Protein AF-A0A2X2VBT8-F1 (afdb_monomer_lite)

Foldseek 3Di:
DDDDDDDDDDDDDDDDADKDKDWDADPVRHADDFQWFKAAPVRHTQFTQHPRNITIHGHPVPGHDIDTD

Sequence (69 aa):
MPAHATVSDLDFNVLNTRRVMLKIKQQDGSWLPKGTSVVDEKGNYLVSAVDSGRVFISNIDETPTLYSV

InterPro domains:
  IPR025949 PapC-like, C-terminal domain [PF13953] (21-67)
  IPR043142 PapC-like, C-terminal domain superfamily [G3DSA:2.60.40.2070] (18-68)

Structure (mmCIF, N/CA/C/O backbone):
data_AF-A0A2X2VBT8-F1
#
_entry.id   AF-A0A2X2VBT8-F1
#
loop_
_atom_site.group_PDB
_atom_site.id
_atom_site.type_symbol
_atom_site.label_atom_id
_atom_site.label_alt_id
_atom_site.label_comp_id
_atom_site.label_asym_id
_atom_site.label_entity_id
_atom_site.label_seq_id
_atom_site.pdbx_PDB_ins_code
_atom_site.Cartn_x
_atom_site.Cartn_y
_atom_site.Cartn_z
_atom_site.occupancy
_atom_site.B_iso_or_equiv
_atom_site.auth_seq_id
_atom_site.auth_comp_id
_atom_site.auth_asym_id
_atom_site.auth_atom_id
_atom_site.pdbx_PDB_model_num
ATOM 1 N N . MET A 1 1 ? 38.988 3.591 -48.282 1.00 50.00 1 MET A N 1
ATOM 2 C CA . MET A 1 1 ? 37.703 2.959 -47.893 1.00 50.00 1 MET A CA 1
ATOM 3 C C . MET A 1 1 ? 37.937 1.455 -47.822 1.00 50.00 1 MET A C 1
ATOM 5 O O . MET A 1 1 ? 38.640 1.005 -48.720 1.00 50.00 1 MET A O 1
ATOM 9 N N . PRO A 1 2 ? 37.421 0.685 -46.840 1.00 55.72 2 PRO A N 1
ATOM 10 C CA . PRO A 1 2 ? 36.321 0.988 -45.911 1.00 55.72 2 PRO A CA 1
ATOM 11 C C . PRO A 1 2 ? 36.637 0.740 -44.411 1.00 55.72 2 PRO A C 1
ATOM 13 O O . PRO A 1 2 ? 37.653 0.149 -44.060 1.00 55.72 2 PRO A O 1
ATOM 16 N N . ALA A 1 3 ? 35.741 1.204 -43.535 1.00 71.19 3 ALA A N 1
ATOM 17 C CA . ALA A 1 3 ? 35.673 0.864 -42.112 1.00 71.19 3 ALA A CA 1
ATOM 18 C C . ALA A 1 3 ? 34.582 -0.202 -41.923 1.00 71.19 3 ALA A C 1
ATOM 20 O O . ALA A 1 3 ? 33.460 0.025 -42.369 1.00 71.19 3 ALA A O 1
ATOM 21 N N . HIS A 1 4 ? 34.878 -1.340 -41.288 1.00 64.75 4 HIS A N 1
ATOM 22 C CA . HIS A 1 4 ? 33.865 -2.354 -40.977 1.00 64.75 4 HIS A CA 1
ATOM 23 C C . HIS A 1 4 ? 34.155 -3.064 -39.652 1.00 64.75 4 HIS A C 1
ATOM 25 O O . HIS A 1 4 ? 35.288 -3.449 -39.385 1.00 64.75 4 HIS A O 1
ATOM 31 N N . ALA A 1 5 ? 33.071 -3.269 -38.898 1.00 60.81 5 ALA A N 1
ATOM 32 C CA . ALA A 1 5 ? 32.939 -4.040 -37.662 1.00 60.81 5 ALA A CA 1
ATOM 33 C C . ALA A 1 5 ? 33.461 -3.380 -36.371 1.00 60.81 5 ALA A C 1
ATOM 35 O O . ALA A 1 5 ? 34.422 -3.833 -35.758 1.00 60.81 5 ALA A O 1
ATOM 36 N N . THR A 1 6 ? 32.731 -2.373 -35.887 1.00 72.38 6 THR A N 1
ATOM 37 C CA . THR A 1 6 ? 32.641 -2.117 -34.442 1.00 72.38 6 THR A CA 1
ATOM 38 C C . THR A 1 6 ? 31.244 -2.528 -33.990 1.00 72.38 6 THR A C 1
ATOM 40 O O . THR A 1 6 ? 30.256 -1.987 -34.480 1.00 72.38 6 THR A O 1
ATOM 43 N N . VAL A 1 7 ? 31.169 -3.508 -33.092 1.00 75.38 7 VAL A N 1
ATOM 44 C CA . VAL A 1 7 ? 29.971 -3.796 -32.295 1.00 75.38 7 VAL A CA 1
ATOM 45 C C . VAL A 1 7 ? 30.184 -3.111 -30.952 1.00 75.38 7 VAL A C 1
ATOM 47 O O . VAL A 1 7 ? 31.279 -3.180 -30.397 1.00 75.38 7 VAL A O 1
ATOM 50 N N . SER A 1 8 ? 29.173 -2.399 -30.467 1.00 77.31 8 SER A N 1
ATOM 51 C CA . SER A 1 8 ? 29.200 -1.777 -29.146 1.00 77.31 8 SER A CA 1
ATOM 52 C C . SER A 1 8 ? 28.369 -2.621 -28.191 1.00 77.31 8 SER A C 1
ATOM 54 O O . SER A 1 8 ? 27.187 -2.843 -28.453 1.00 77.31 8 SER A O 1
ATOM 56 N N . ASP A 1 9 ? 28.983 -3.073 -27.102 1.00 81.19 9 ASP A N 1
ATOM 57 C CA . ASP A 1 9 ? 28.268 -3.676 -25.981 1.00 81.19 9 ASP A CA 1
ATOM 58 C C . ASP A 1 9 ? 27.565 -2.582 -25.171 1.00 81.19 9 ASP A C 1
ATOM 60 O O . ASP A 1 9 ? 28.140 -1.531 -24.874 1.00 81.19 9 ASP A O 1
ATOM 64 N N . LEU A 1 10 ? 26.293 -2.821 -24.852 1.00 84.06 10 LEU A N 1
ATOM 65 C CA . LEU A 1 10 ? 25.469 -1.936 -24.042 1.00 84.06 10 LEU A CA 1
ATOM 66 C C . LEU A 1 10 ? 24.789 -2.758 -22.954 1.00 84.06 10 LEU A C 1
ATOM 68 O O . LEU A 1 10 ? 23.864 -3.525 -23.223 1.00 84.06 10 LEU A O 1
ATOM 72 N N . ASP A 1 11 ? 25.248 -2.561 -21.726 1.00 84.75 11 ASP A N 1
ATOM 73 C CA . ASP A 1 11 ? 24.673 -3.199 -20.554 1.00 84.75 11 ASP A CA 1
ATOM 74 C C . ASP A 1 11 ? 23.466 -2.409 -20.048 1.00 84.75 11 ASP A C 1
ATOM 76 O O . ASP A 1 11 ? 23.535 -1.201 -19.801 1.00 84.75 11 ASP A O 1
ATOM 80 N N . PHE A 1 12 ? 22.353 -3.111 -19.841 1.00 83.69 12 PHE A N 1
ATOM 81 C CA . PHE A 1 12 ? 21.173 -2.561 -19.187 1.00 83.69 12 PHE A CA 1
ATOM 82 C C . PHE A 1 12 ? 20.947 -3.260 -17.852 1.00 83.69 12 PHE A C 1
ATOM 84 O O . PHE A 1 12 ? 20.812 -4.481 -17.785 1.00 83.69 12 PHE A O 1
ATOM 91 N N . ASN A 1 13 ? 20.832 -2.468 -16.789 1.00 82.75 13 ASN A N 1
ATOM 92 C CA . ASN A 1 13 ? 20.390 -2.977 -15.498 1.00 82.75 13 ASN A CA 1
ATOM 93 C C . ASN A 1 13 ? 18.886 -3.264 -15.542 1.00 82.75 13 ASN A C 1
ATOM 95 O O . ASN A 1 13 ? 18.084 -2.384 -15.860 1.00 82.75 13 ASN A O 1
ATOM 99 N N . VAL A 1 14 ? 18.500 -4.487 -15.183 1.00 80.56 14 VAL A N 1
ATOM 100 C CA . VAL A 1 14 ? 17.095 -4.889 -15.068 1.00 80.56 14 VAL A CA 1
ATOM 101 C C . VAL A 1 14 ? 16.668 -4.769 -13.611 1.00 80.56 14 VAL A C 1
ATOM 103 O O . VAL A 1 14 ? 17.159 -5.495 -12.749 1.00 80.56 14 VAL A O 1
ATOM 106 N N . LEU A 1 15 ? 15.729 -3.863 -13.336 1.00 80.38 15 LEU A N 1
ATOM 107 C CA . LEU A 1 15 ? 15.095 -3.778 -12.025 1.00 80.38 15 LEU A CA 1
ATOM 108 C C . LEU A 1 15 ? 13.967 -4.817 -11.946 1.00 80.38 15 LEU A C 1
ATOM 110 O O . LEU A 1 15 ? 12.952 -4.691 -12.632 1.00 80.38 15 LEU A O 1
ATOM 114 N N . ASN A 1 16 ? 14.133 -5.829 -11.097 1.00 79.19 16 ASN A N 1
ATOM 115 C CA . ASN A 1 16 ? 13.072 -6.784 -10.790 1.00 79.19 16 ASN A CA 1
ATOM 116 C C . ASN A 1 16 ? 12.274 -6.298 -9.585 1.00 79.19 16 ASN A C 1
ATOM 118 O O . ASN A 1 16 ? 12.836 -5.865 -8.586 1.00 79.19 16 ASN A O 1
ATOM 122 N N . THR A 1 17 ? 10.952 -6.361 -9.682 1.00 85.31 17 THR A N 1
ATOM 123 C CA . THR A 1 17 ? 10.063 -5.872 -8.631 1.00 85.31 17 THR A CA 1
ATOM 124 C C . THR A 1 17 ? 8.802 -6.710 -8.582 1.00 85.31 17 THR A C 1
ATOM 126 O O . THR A 1 17 ? 8.251 -7.099 -9.619 1.00 85.31 17 THR A O 1
ATOM 129 N N . ARG A 1 18 ? 8.332 -6.984 -7.367 1.00 89.00 18 ARG A N 1
ATOM 130 C CA . ARG A 1 18 ? 7.152 -7.806 -7.138 1.00 89.00 18 ARG A CA 1
ATOM 131 C C . ARG A 1 18 ? 5.990 -6.953 -6.646 1.00 89.00 18 ARG A C 1
ATOM 133 O O . ARG A 1 18 ? 5.838 -6.681 -5.456 1.00 89.00 18 ARG A O 1
ATOM 140 N N . ARG A 1 19 ? 5.140 -6.567 -7.597 1.00 91.25 19 ARG A N 1
ATOM 141 C CA . ARG A 1 19 ? 3.911 -5.806 -7.350 1.00 91.25 19 ARG A CA 1
ATOM 142 C C . ARG A 1 19 ? 2.804 -6.729 -6.873 1.00 91.25 19 ARG A C 1
ATOM 144 O O . ARG A 1 19 ? 2.490 -7.713 -7.541 1.00 91.25 19 ARG A O 1
ATOM 151 N N . VAL A 1 20 ? 2.190 -6.397 -5.744 1.00 91.19 20 VAL A N 1
ATOM 152 C CA . VAL A 1 20 ? 1.082 -7.176 -5.178 1.00 91.19 20 VAL A CA 1
ATOM 153 C C . VAL A 1 20 ? -0.064 -6.269 -4.757 1.00 91.19 20 VAL A C 1
ATOM 155 O O . VAL A 1 20 ? 0.128 -5.125 -4.352 1.00 91.19 20 VAL A O 1
ATOM 158 N N . MET A 1 21 ? -1.276 -6.809 -4.832 1.00 94.06 21 MET A N 1
ATOM 159 C CA . MET A 1 21 ? -2.463 -6.195 -4.252 1.00 94.06 21 MET A CA 1
ATOM 160 C C . MET A 1 21 ? -2.877 -7.003 -3.028 1.00 94.06 21 MET A C 1
ATOM 162 O O . MET A 1 21 ? -3.219 -8.181 -3.143 1.00 94.06 21 MET A O 1
ATOM 166 N N . LEU A 1 22 ? -2.865 -6.359 -1.868 1.00 92.12 22 LEU A N 1
ATOM 167 C CA . LEU A 1 22 ? -3.321 -6.939 -0.614 1.00 92.12 22 LEU A CA 1
ATOM 168 C C . LEU A 1 22 ? -4.783 -6.564 -0.368 1.00 92.12 22 LEU A C 1
ATOM 170 O O . LEU A 1 22 ? -5.243 -5.494 -0.770 1.00 92.12 22 LEU A O 1
ATOM 174 N N . LYS A 1 23 ? -5.506 -7.446 0.319 1.00 94.19 23 LYS A N 1
ATOM 175 C CA . LYS A 1 23 ? -6.818 -7.166 0.906 1.00 94.19 23 LYS A CA 1
ATOM 176 C C . LYS A 1 23 ? -6.688 -7.287 2.416 1.00 94.19 23 LYS A C 1
ATOM 178 O O . LYS A 1 23 ? -6.420 -8.378 2.911 1.00 94.19 23 LYS A O 1
ATOM 183 N N . ILE A 1 24 ? -6.867 -6.178 3.122 1.00 92.94 24 ILE A N 1
ATOM 184 C CA . ILE A 1 24 ? -6.604 -6.088 4.558 1.00 92.94 24 ILE A CA 1
ATOM 185 C C . ILE A 1 24 ? -7.926 -6.010 5.317 1.00 92.94 24 ILE A C 1
ATOM 187 O O . ILE A 1 24 ? -8.760 -5.141 5.049 1.00 92.94 24 ILE A O 1
ATOM 191 N N . LYS A 1 25 ? -8.088 -6.915 6.283 1.00 94.12 25 LYS A N 1
ATOM 192 C CA . LYS A 1 25 ? -9.134 -6.848 7.303 1.00 94.12 25 LYS A CA 1
ATOM 193 C C . LYS A 1 25 ? -8.522 -6.467 8.640 1.00 94.12 25 LYS A C 1
ATOM 195 O O . LYS A 1 25 ? -7.426 -6.921 8.964 1.00 94.12 25 LYS A O 1
ATOM 200 N N . GLN A 1 26 ? -9.246 -5.661 9.400 1.00 91.06 26 GLN A N 1
ATOM 201 C CA . GLN A 1 26 ? -8.928 -5.393 10.792 1.00 91.06 26 GLN A CA 1
ATOM 202 C C . GLN A 1 26 ? -9.234 -6.623 11.655 1.00 91.06 26 GLN A C 1
ATOM 204 O O . GLN A 1 26 ? -9.870 -7.583 11.208 1.0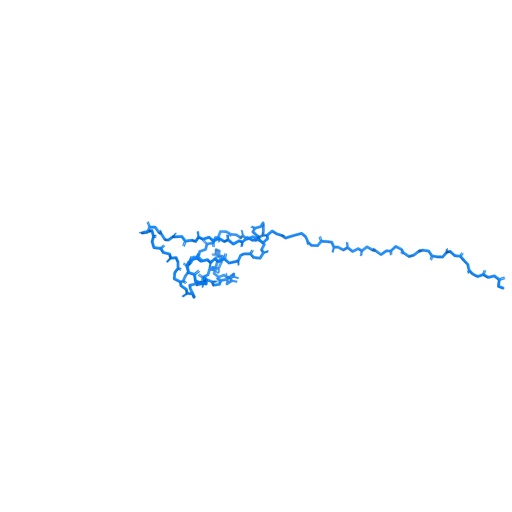0 91.06 26 GLN A O 1
ATOM 209 N N . GLN A 1 27 ? -8.783 -6.590 12.908 1.00 92.25 27 GLN A N 1
ATOM 210 C CA . GLN A 1 27 ? -8.987 -7.683 13.860 1.00 92.25 27 GLN A CA 1
ATOM 211 C C . GLN A 1 27 ? -10.474 -7.976 14.117 1.00 92.25 27 GLN A C 1
ATOM 213 O O . GLN A 1 27 ? -10.843 -9.124 14.345 1.00 92.25 27 GLN A O 1
ATOM 218 N N . ASP A 1 28 ? -11.331 -6.959 14.026 1.00 93.75 28 ASP A N 1
ATOM 219 C CA . ASP A 1 28 ? -12.788 -7.083 14.143 1.00 93.75 28 ASP A CA 1
ATOM 220 C C . ASP A 1 28 ? -13.466 -7.648 12.873 1.00 93.75 28 ASP A C 1
ATOM 222 O O . ASP A 1 28 ? -14.681 -7.833 12.832 1.00 93.75 28 ASP A O 1
ATOM 226 N N . GLY A 1 29 ? -12.689 -7.941 11.824 1.00 94.25 29 GLY A N 1
ATOM 227 C CA . GLY A 1 29 ? -13.163 -8.467 10.547 1.00 94.25 29 GLY A CA 1
ATOM 228 C C . GLY A 1 29 ? -13.665 -7.407 9.563 1.00 94.25 29 GLY A C 1
ATOM 229 O O . GLY A 1 29 ? -13.985 -7.765 8.420 1.00 94.25 29 GLY A O 1
ATOM 230 N N . SER A 1 30 ? -13.703 -6.132 9.961 1.00 94.62 30 SER A N 1
ATOM 231 C CA . SER A 1 30 ? -14.024 -5.012 9.079 1.00 94.62 30 SER A CA 1
ATOM 232 C C . SER A 1 30 ? -12.916 -4.789 8.045 1.00 94.62 30 SER A C 1
ATOM 234 O O . SER A 1 30 ? -11.762 -5.182 8.227 1.00 94.62 30 SER A O 1
ATOM 236 N N . TRP A 1 31 ? -13.261 -4.193 6.903 1.00 96.06 31 TRP A N 1
ATOM 237 C CA . TRP A 1 31 ? -12.264 -3.815 5.902 1.00 96.06 31 TRP A CA 1
ATOM 238 C C . TRP A 1 31 ? -11.489 -2.582 6.353 1.00 96.06 31 TRP A C 1
ATOM 240 O O . TRP A 1 31 ? -12.056 -1.684 6.973 1.00 96.06 31 TRP A O 1
ATOM 250 N N . LEU A 1 32 ? -10.212 -2.503 5.972 1.00 95.81 32 LEU A N 1
ATOM 251 C CA . LEU A 1 32 ? -9.433 -1.284 6.167 1.00 95.81 32 LEU A CA 1
ATOM 252 C C . LEU A 1 32 ? -10.136 -0.090 5.472 1.00 95.81 32 LEU A C 1
ATOM 254 O O . LEU A 1 32 ? -10.444 -0.200 4.277 1.00 95.81 32 LEU A O 1
ATOM 258 N N . PRO A 1 33 ? -10.427 1.018 6.183 1.00 95.94 33 PRO A N 1
A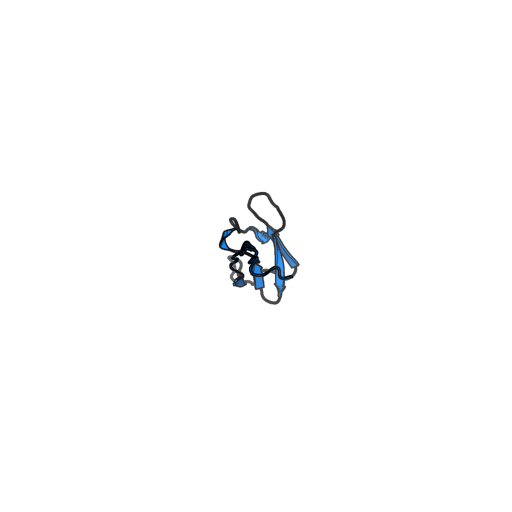TOM 259 C CA . PRO A 1 33 ? -11.137 2.154 5.617 1.00 95.94 33 PRO A CA 1
ATOM 260 C C . PRO A 1 33 ? -10.396 2.772 4.436 1.00 95.94 33 PRO A C 1
ATOM 262 O O . PRO A 1 33 ? -9.168 2.839 4.394 1.00 95.94 33 PRO A O 1
ATOM 265 N N . LYS A 1 34 ? -11.163 3.270 3.467 1.00 96.12 34 LYS A N 1
ATOM 266 C CA . LYS A 1 34 ? -10.599 4.010 2.341 1.00 96.12 34 LYS A CA 1
ATOM 267 C C . LYS A 1 34 ? -9.881 5.259 2.856 1.00 96.12 34 LYS A C 1
ATOM 269 O O . LYS A 1 34 ? -10.441 6.020 3.639 1.00 96.12 34 LYS A O 1
ATOM 274 N N . GLY A 1 35 ? -8.677 5.495 2.348 1.00 95.62 35 GLY A N 1
ATOM 275 C CA . GLY A 1 35 ? -7.834 6.628 2.717 1.00 95.62 35 GLY A CA 1
ATOM 276 C C . GLY A 1 35 ? -6.923 6.370 3.916 1.00 95.62 35 GLY A C 1
ATOM 277 O O . GLY A 1 35 ? -6.045 7.192 4.152 1.00 95.62 35 GLY A O 1
ATOM 278 N N . THR A 1 36 ? -7.069 5.245 4.631 1.00 95.38 36 THR A N 1
ATOM 279 C CA . THR A 1 36 ? -6.142 4.876 5.711 1.00 95.38 36 THR A CA 1
ATOM 280 C C . THR A 1 36 ? -4.726 4.750 5.169 1.00 95.38 36 THR A C 1
ATOM 282 O O . THR A 1 36 ? -4.506 4.090 4.148 1.00 95.38 36 THR A O 1
ATOM 285 N N . SER A 1 37 ? -3.771 5.382 5.845 1.00 94.88 37 SER A N 1
ATOM 286 C CA . SER A 1 37 ? -2.371 5.351 5.441 1.00 94.88 37 SER A CA 1
ATOM 287 C C . SER A 1 37 ? -1.713 4.079 5.946 1.00 94.88 37 SER A C 1
ATOM 289 O O . SER A 1 37 ? -1.880 3.687 7.098 1.00 94.88 37 SER A O 1
ATOM 291 N N . VAL A 1 38 ? -0.949 3.442 5.069 1.00 91.56 38 VAL A N 1
ATOM 292 C CA . VAL A 1 38 ? -0.050 2.348 5.404 1.00 91.56 38 VAL A CA 1
ATOM 293 C C . VAL A 1 38 ? 1.364 2.902 5.431 1.00 91.56 38 VAL A C 1
ATOM 295 O O . VAL A 1 38 ? 1.817 3.538 4.473 1.00 91.56 38 VAL A O 1
ATOM 298 N N . VAL A 1 39 ? 2.045 2.662 6.540 1.00 92.00 39 VAL A N 1
ATOM 299 C CA . VAL A 1 39 ? 3.394 3.141 6.823 1.00 92.00 39 VAL A CA 1
ATOM 300 C C . VAL A 1 39 ? 4.316 1.977 7.175 1.00 92.00 39 VAL A C 1
ATOM 302 O O . VAL A 1 39 ? 3.848 0.887 7.518 1.00 92.00 39 VAL A O 1
ATOM 305 N N . ASP A 1 40 ? 5.622 2.206 7.076 1.00 90.19 40 ASP A N 1
ATOM 306 C CA . ASP A 1 40 ? 6.625 1.295 7.632 1.00 90.19 40 ASP A CA 1
ATOM 307 C C . ASP A 1 40 ? 6.795 1.475 9.155 1.00 90.19 40 ASP A C 1
ATOM 309 O O . ASP A 1 40 ? 6.193 2.351 9.778 1.00 90.19 40 ASP A O 1
ATOM 313 N N . GLU A 1 41 ? 7.668 0.665 9.757 1.00 89.25 41 GLU A N 1
ATOM 314 C CA . GLU A 1 41 ? 8.039 0.733 11.183 1.00 89.25 41 GLU A CA 1
ATOM 315 C C . 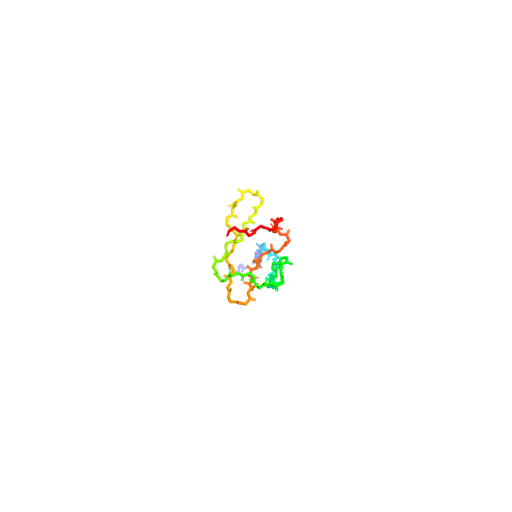GLU A 1 41 ? 8.542 2.114 11.638 1.00 89.25 41 GLU A C 1
ATOM 317 O O . GLU A 1 41 ? 8.472 2.441 12.822 1.00 89.25 41 GLU A O 1
ATOM 322 N N . LYS A 1 42 ? 9.064 2.933 10.717 1.00 90.00 42 LYS A N 1
ATOM 323 C CA . LYS A 1 42 ? 9.586 4.277 10.995 1.00 90.00 42 LYS A CA 1
ATOM 324 C C . LYS A 1 42 ? 8.529 5.366 10.784 1.00 90.00 42 LYS A C 1
ATOM 326 O O . LYS A 1 42 ? 8.834 6.541 10.974 1.00 90.00 42 LYS A O 1
ATOM 331 N N . GLY A 1 43 ? 7.308 4.995 10.397 1.00 89.62 43 GLY A N 1
ATOM 332 C CA . GLY A 1 43 ? 6.228 5.925 10.080 1.00 89.62 43 GLY A CA 1
ATOM 333 C C . GLY A 1 43 ? 6.333 6.543 8.684 1.00 89.62 43 GLY A C 1
ATOM 334 O O . GLY A 1 43 ? 5.609 7.495 8.391 1.00 89.62 43 GLY A O 1
ATOM 335 N N . ASN A 1 44 ? 7.206 6.033 7.807 1.00 90.19 44 ASN A N 1
ATOM 336 C CA . ASN A 1 44 ? 7.288 6.522 6.435 1.00 90.19 44 ASN A CA 1
ATOM 337 C C . ASN A 1 44 ? 6.070 6.049 5.650 1.00 90.19 44 ASN A C 1
ATOM 339 O O . ASN A 1 44 ? 5.742 4.863 5.646 1.00 90.19 44 ASN A O 1
ATOM 343 N N . TYR A 1 45 ? 5.427 6.977 4.948 1.00 90.38 45 TYR A N 1
ATOM 344 C CA . TYR A 1 45 ? 4.300 6.665 4.082 1.00 90.38 45 TYR A CA 1
ATOM 345 C C . TYR A 1 45 ? 4.704 5.712 2.953 1.00 90.38 45 TYR A C 1
ATOM 347 O O . TYR A 1 45 ? 5.635 5.992 2.197 1.00 90.38 45 TYR A O 1
ATOM 355 N N . LEU A 1 46 ? 3.952 4.619 2.815 1.00 89.31 46 LEU A N 1
ATOM 356 C CA . LEU A 1 46 ? 4.104 3.660 1.725 1.00 89.31 46 LEU A CA 1
ATOM 357 C C . LEU A 1 46 ? 2.967 3.810 0.711 1.00 89.31 46 LEU A C 1
ATOM 359 O O . LEU A 1 46 ? 3.209 3.952 -0.486 1.00 89.31 46 LEU A O 1
ATOM 363 N N . VAL A 1 47 ? 1.717 3.764 1.179 1.00 92.19 47 VAL A N 1
ATOM 364 C CA . VAL A 1 47 ? 0.518 3.747 0.326 1.00 92.19 47 VAL A CA 1
ATOM 365 C C . VAL A 1 47 ? -0.745 3.963 1.160 1.00 92.19 47 VAL A C 1
ATOM 367 O O . VAL A 1 47 ? -0.775 3.621 2.334 1.00 92.19 47 VAL A O 1
ATOM 370 N N . SER A 1 48 ? -1.821 4.469 0.560 1.00 94.94 48 SER A N 1
ATOM 371 C CA . SER A 1 48 ? -3.146 4.512 1.186 1.00 94.94 48 SER A CA 1
ATOM 372 C C . SER A 1 48 ? -4.060 3.388 0.702 1.00 94.94 48 SER A C 1
ATOM 374 O O . SER A 1 48 ? -4.071 3.017 -0.475 1.00 94.94 48 SER A O 1
ATOM 376 N N . ALA A 1 49 ? -4.894 2.893 1.613 1.00 95.38 49 ALA A N 1
ATOM 377 C CA . ALA A 1 49 ? -5.992 2.002 1.290 1.00 95.38 49 ALA A CA 1
ATOM 378 C C . ALA A 1 49 ? -6.966 2.669 0.316 1.00 95.38 49 ALA A C 1
ATOM 380 O O . ALA A 1 49 ? -7.393 3.813 0.499 1.00 95.38 49 ALA A O 1
ATOM 381 N N . VAL A 1 50 ? -7.340 1.934 -0.724 1.00 92.44 50 VAL A N 1
ATOM 382 C CA . VAL A 1 50 ? -8.399 2.340 -1.644 1.00 92.44 50 VAL A CA 1
ATOM 383 C C . VAL A 1 50 ? -9.717 1.706 -1.199 1.00 92.44 50 VAL A C 1
ATOM 385 O O . VAL A 1 50 ? -9.942 1.447 -0.019 1.00 92.44 50 VAL A O 1
ATOM 388 N N . ASP A 1 51 ? -10.635 1.482 -2.129 1.00 91.81 51 ASP A N 1
ATOM 389 C CA . ASP A 1 51 ? -11.911 0.865 -1.813 1.00 91.81 51 ASP A CA 1
ATOM 390 C C . ASP A 1 51 ? -11.790 -0.619 -1.396 1.00 91.81 51 ASP A C 1
ATOM 392 O O . ASP A 1 51 ? -10.974 -1.377 -1.936 1.00 91.81 51 ASP A O 1
ATOM 396 N N . SER A 1 52 ? -12.675 -1.049 -0.490 1.00 92.25 52 SER A N 1
ATOM 397 C CA . SER A 1 52 ? -12.802 -2.437 -0.021 1.00 92.25 52 SER A CA 1
ATOM 398 C C . SER A 1 52 ? -11.519 -3.015 0.607 1.00 92.25 52 SER A C 1
ATOM 400 O O . SER A 1 52 ? -11.162 -4.167 0.345 1.00 92.25 52 SER A O 1
ATOM 402 N N . GLY A 1 53 ? -10.788 -2.208 1.386 1.00 92.00 53 GLY A N 1
ATOM 403 C CA . GLY A 1 53 ? -9.578 -2.631 2.104 1.00 92.00 53 GLY A CA 1
ATOM 404 C C . GLY A 1 53 ? -8.411 -3.043 1.204 1.00 92.00 53 GLY A C 1
ATOM 405 O O . GLY A 1 53 ? -7.529 -3.788 1.635 1.00 92.00 53 GLY A O 1
ATOM 406 N N . ARG A 1 54 ? -8.418 -2.619 -0.065 1.00 96.00 54 ARG A N 1
ATOM 407 C CA . ARG A 1 54 ? -7.351 -2.923 -1.022 1.00 96.00 54 ARG A CA 1
ATOM 408 C C . ARG A 1 54 ? -6.177 -1.971 -0.844 1.00 96.00 54 ARG A C 1
ATOM 410 O O . ARG A 1 54 ? -6.369 -0.762 -0.747 1.00 96.00 54 ARG A O 1
ATOM 417 N N . VAL A 1 55 ? -4.970 -2.520 -0.878 1.00 94.31 55 VAL A N 1
ATOM 418 C CA . VAL A 1 55 ? -3.709 -1.772 -0.825 1.00 94.31 55 VAL A CA 1
ATOM 419 C C . VAL A 1 55 ? -2.789 -2.290 -1.925 1.00 94.31 55 VAL A C 1
ATOM 421 O O . VAL A 1 55 ? -2.654 -3.503 -2.098 1.00 94.31 55 VAL A O 1
ATOM 424 N N . PHE A 1 56 ? -2.174 -1.381 -2.683 1.00 92.75 56 PHE A N 1
ATOM 425 C CA . PHE A 1 56 ? -1.241 -1.729 -3.754 1.00 92.75 56 PHE A CA 1
ATOM 426 C C . PHE A 1 56 ? 0.200 -1.513 -3.298 1.00 92.75 56 PHE A C 1
ATOM 428 O O . PHE A 1 56 ? 0.597 -0.387 -3.016 1.00 92.75 56 PHE A O 1
ATOM 435 N N . ILE A 1 57 ? 0.984 -2.586 -3.254 1.00 89.25 57 ILE A N 1
ATOM 436 C CA . ILE A 1 57 ? 2.397 -2.540 -2.883 1.00 89.25 57 ILE A CA 1
ATOM 437 C C . ILE A 1 57 ? 3.230 -2.664 -4.153 1.00 89.25 57 ILE A C 1
ATOM 439 O O . ILE A 1 57 ? 3.097 -3.629 -4.911 1.00 89.25 57 ILE A O 1
ATOM 443 N N . SER A 1 58 ? 4.079 -1.667 -4.390 1.00 85.00 58 SER A N 1
ATOM 444 C CA . SER A 1 58 ? 4.913 -1.577 -5.587 1.00 85.00 58 SER A CA 1
ATOM 445 C C . SER A 1 58 ? 6.042 -2.606 -5.599 1.00 85.00 58 SER A C 1
ATOM 447 O O . SER A 1 58 ? 6.353 -3.107 -6.673 1.00 85.00 58 SER A O 1
ATOM 449 N N . ASN A 1 59 ? 6.626 -2.947 -4.447 1.00 85.19 59 ASN A N 1
ATOM 450 C CA . ASN A 1 59 ? 7.646 -3.988 -4.347 1.00 85.19 59 ASN A CA 1
ATOM 451 C C . ASN A 1 59 ? 7.630 -4.688 -2.98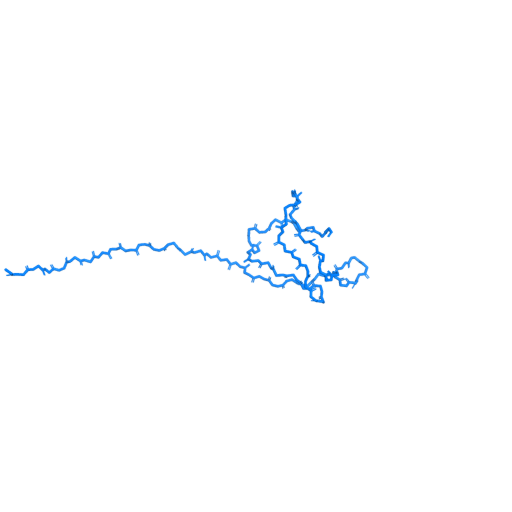2 1.00 85.19 59 ASN A C 1
ATOM 453 O O . ASN A 1 59 ? 8.243 -4.203 -2.035 1.00 85.19 59 ASN A O 1
ATOM 457 N N . ILE A 1 60 ? 6.946 -5.828 -2.867 1.00 81.12 60 ILE A N 1
ATOM 458 C CA . ILE A 1 60 ? 6.793 -6.515 -1.572 1.00 81.12 60 ILE A CA 1
ATOM 459 C C . ILE A 1 60 ? 8.119 -7.032 -1.004 1.00 81.12 60 ILE A C 1
ATOM 461 O O . ILE A 1 60 ? 8.261 -7.101 0.209 1.00 81.12 60 ILE A O 1
ATOM 465 N N . ASP A 1 61 ? 9.095 -7.344 -1.859 1.00 81.25 61 ASP A N 1
ATOM 466 C CA . ASP A 1 61 ? 10.378 -7.906 -1.423 1.00 81.25 61 ASP A CA 1
ATOM 467 C C . ASP A 1 61 ? 11.266 -6.850 -0.726 1.00 81.25 61 ASP A C 1
ATOM 469 O O . ASP A 1 61 ? 12.142 -7.194 0.061 1.00 81.25 61 ASP A O 1
ATOM 473 N N .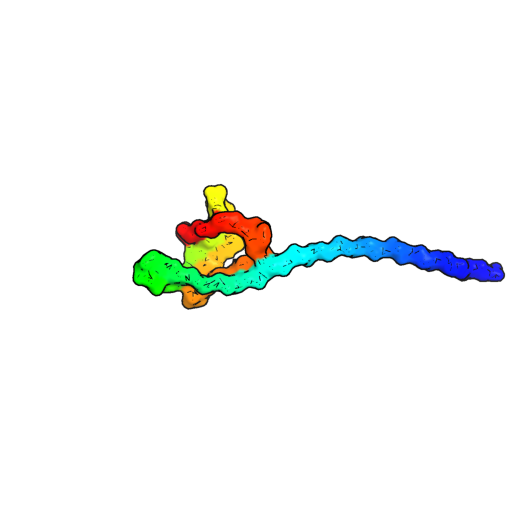 GLU A 1 62 ? 10.996 -5.562 -0.965 1.00 78.56 62 GLU A N 1
ATOM 474 C CA . GLU A 1 62 ? 11.633 -4.414 -0.298 1.00 78.56 62 GLU A CA 1
ATOM 475 C C . GLU A 1 62 ? 10.706 -3.752 0.735 1.00 78.56 62 GLU A C 1
ATOM 477 O O . GLU A 1 62 ? 11.060 -2.736 1.333 1.00 78.56 62 GLU A O 1
ATOM 482 N N . THR A 1 63 ? 9.500 -4.294 0.934 1.00 72.00 63 THR A N 1
ATOM 483 C CA . THR A 1 63 ? 8.511 -3.698 1.833 1.00 72.00 63 THR A CA 1
ATOM 484 C C . THR A 1 63 ? 8.688 -4.255 3.250 1.00 72.00 63 THR A C 1
ATOM 486 O O . THR A 1 63 ? 8.519 -5.459 3.450 1.00 72.00 63 THR A O 1
ATOM 489 N N . PRO A 1 64 ? 9.011 -3.407 4.243 1.00 74.25 64 PRO A N 1
ATOM 490 C CA . PRO A 1 64 ? 9.115 -3.813 5.644 1.00 74.25 64 PRO A CA 1
ATOM 491 C C . PRO A 1 64 ? 7.733 -4.127 6.244 1.00 74.25 64 PRO A C 1
ATOM 493 O O . PRO A 1 64 ? 6.705 -4.043 5.568 1.00 74.25 64 PRO A O 1
ATOM 496 N N . THR A 1 65 ? 7.692 -4.474 7.533 1.00 87.00 65 THR A N 1
ATOM 497 C CA . THR A 1 65 ? 6.438 -4.657 8.276 1.00 87.00 65 THR A CA 1
ATOM 498 C C . THR A 1 65 ? 5.500 -3.462 8.066 1.00 87.00 65 THR A C 1
ATOM 500 O O . THR A 1 65 ? 5.914 -2.306 8.158 1.00 87.00 65 THR A O 1
ATOM 503 N N . LEU A 1 66 ? 4.234 -3.755 7.765 1.00 88.88 66 LEU A N 1
ATOM 504 C CA . LEU A 1 66 ? 3.218 -2.760 7.430 1.00 88.88 66 LEU A CA 1
ATOM 505 C C . LEU A 1 66 ? 2.370 -2.405 8.652 1.00 88.88 66 LEU A C 1
ATOM 507 O O . LEU A 1 66 ? 1.843 -3.297 9.318 1.00 88.88 66 LEU A O 1
ATOM 511 N N . TYR A 1 67 ? 2.155 -1.109 8.870 1.00 89.25 67 TYR A N 1
ATOM 512 C CA . TYR A 1 67 ? 1.269 -0.581 9.909 1.00 89.25 67 TYR A CA 1
ATOM 513 C C . TYR A 1 67 ? 0.225 0.330 9.280 1.00 89.25 67 TYR A C 1
ATOM 515 O O . TYR A 1 67 ? 0.532 1.086 8.363 1.00 89.25 67 TYR A O 1
ATOM 523 N N . SER A 1 68 ? -1.009 0.275 9.772 1.00 89.12 68 SER A N 1
ATOM 524 C CA . SER A 1 68 ? -2.053 1.236 9.414 1.00 89.12 68 SER A CA 1
ATOM 525 C C . SER A 1 68 ? -2.152 2.325 10.476 1.00 89.12 68 SER A C 1
ATOM 527 O O . SER A 1 68 ? -2.191 1.993 11.663 1.00 89.12 68 SER A O 1
ATOM 529 N N . VAL A 1 69 ? -2.251 3.584 10.053 1.00 86.75 69 VAL A N 1
ATOM 530 C CA . VAL A 1 69 ? -2.411 4.767 10.918 1.00 86.75 69 VAL A CA 1
ATOM 531 C C . VAL A 1 69 ? -3.570 5.649 10.477 1.00 86.75 69 VAL A C 1
ATOM 533 O O . VAL A 1 69 ? -3.861 5.702 9.255 1.00 86.75 69 VAL A O 1
#

Organism: Citrobacter koseri (NCBI:txid545)

Secondary structure (DSSP, 8-state):
------PPP----------EEEE-B-TTSPBPPTTPEEE-TT--EEEE--GGGE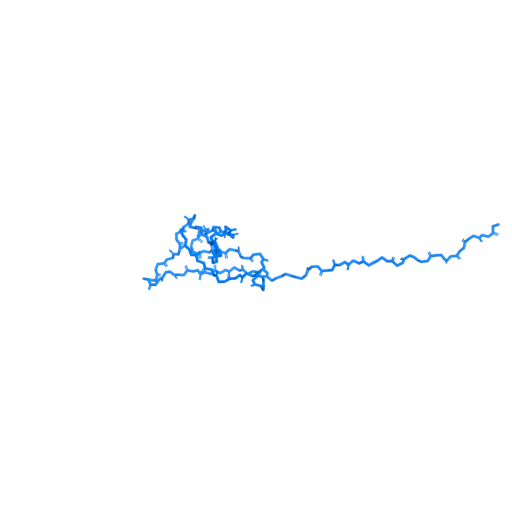EEES-GGG----EE-

Radius of gyration: 21.33 Å; chains: 1; bounding box: 52×15×62 Å

pLDDT: mean 86.64, std 9.71, range [50.0, 96.12]